Protein AF-A0A521K3P2-F1 (afdb_monomer)

Secondary structure (DSSP, 8-state):
----------------------PPPGGGS---HHHHHHHT-PPTTTTSSHHHHHHHHHHHHHHHHHSPTTSS-HHHHHHHHHTS-HHHHHHHHHHHHHH-GGGGGTTHHHHHHHHHHHHHHH--

Structure (mmCIF, N/CA/C/O backbone):
data_AF-A0A521K3P2-F1
#
_entry.id   AF-A0A521K3P2-F1
#
loop_
_atom_site.group_PDB
_atom_site.id
_atom_site.type_symbol
_atom_site.label_atom_id
_atom_site.label_alt_id
_atom_site.label_comp_id
_atom_site.label_asym_id
_atom_site.label_entity_id
_atom_site.label_seq_id
_atom_site.pdbx_PDB_ins_code
_atom_site.Cartn_x
_atom_site.Cartn_y
_atom_site.Cartn_z
_atom_site.occupancy
_atom_site.B_iso_or_equiv
_atom_site.auth_seq_id
_atom_site.auth_comp_id
_atom_site.auth_asym_id
_atom_site.auth_atom_id
_atom_site.pdbx_PDB_model_num
ATOM 1 N N . MET A 1 1 ? 11.984 -24.577 81.573 1.00 38.84 1 MET A N 1
ATOM 2 C CA . MET A 1 1 ? 13.238 -24.732 80.802 1.00 38.84 1 MET A CA 1
ATOM 3 C C . MET A 1 1 ? 12.871 -24.841 79.331 1.00 38.84 1 MET A C 1
ATOM 5 O O . MET A 1 1 ? 11.791 -25.349 79.062 1.00 38.84 1 MET A O 1
ATOM 9 N N . GLY A 1 2 ? 13.682 -24.242 78.450 1.00 40.22 2 GLY A N 1
ATOM 10 C CA . GLY A 1 2 ? 13.355 -23.895 77.055 1.00 40.22 2 GLY A CA 1
ATOM 11 C C . GLY A 1 2 ? 13.162 -25.086 76.107 1.00 40.22 2 GLY A C 1
ATOM 12 O O . GLY A 1 2 ? 13.140 -26.224 76.551 1.00 40.22 2 GLY A O 1
ATOM 13 N N . THR A 1 3 ? 13.037 -24.934 74.789 1.00 42.72 3 THR A N 1
ATOM 14 C CA . THR A 1 3 ? 13.184 -23.801 73.853 1.00 42.72 3 THR A CA 1
ATOM 15 C C . THR A 1 3 ? 12.812 -24.368 72.459 1.00 42.72 3 THR A C 1
ATOM 17 O O . THR A 1 3 ? 13.134 -25.532 72.243 1.00 42.72 3 THR A O 1
ATOM 20 N N . ILE A 1 4 ? 12.309 -23.535 71.518 1.00 48.88 4 ILE A N 1
ATOM 21 C CA . ILE A 1 4 ? 12.592 -23.585 70.043 1.00 48.88 4 ILE A CA 1
ATOM 22 C C . ILE A 1 4 ? 11.887 -24.737 69.249 1.00 48.88 4 ILE A C 1
ATOM 24 O O . ILE A 1 4 ? 11.842 -25.855 69.732 1.00 48.88 4 ILE A O 1
ATOM 28 N N . LEU A 1 5 ? 11.300 -24.629 68.039 1.00 46.94 5 LEU A N 1
ATOM 29 C CA . LEU A 1 5 ? 11.245 -23.638 66.943 1.00 46.94 5 LEU A CA 1
ATOM 30 C C . LEU A 1 5 ? 10.032 -23.952 66.023 1.00 46.94 5 LEU A C 1
ATOM 32 O O . LEU A 1 5 ? 9.772 -25.116 65.738 1.00 46.94 5 LEU A O 1
ATOM 36 N N . ASP A 1 6 ? 9.371 -22.899 65.538 1.00 43.47 6 ASP A N 1
ATOM 37 C CA . ASP A 1 6 ? 8.987 -22.620 64.136 1.00 43.47 6 ASP A CA 1
ATOM 38 C C . ASP A 1 6 ? 8.399 -23.722 63.222 1.00 43.47 6 ASP A C 1
ATOM 40 O O . ASP A 1 6 ? 9.076 -24.667 62.819 1.00 43.47 6 ASP A O 1
ATOM 44 N N . ARG A 1 7 ? 7.181 -23.475 62.723 1.00 50.59 7 ARG A N 1
ATOM 45 C CA . ARG A 1 7 ? 6.994 -23.002 61.335 1.00 50.59 7 ARG A CA 1
ATOM 46 C C . ARG A 1 7 ? 5.559 -22.543 61.101 1.00 50.59 7 ARG A C 1
ATOM 48 O O . ARG A 1 7 ? 4.612 -23.323 61.154 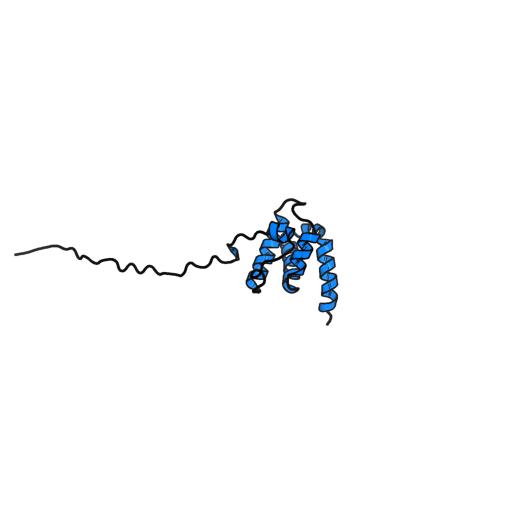1.00 50.59 7 ARG A O 1
ATOM 55 N N . HIS A 1 8 ? 5.436 -21.250 60.824 1.00 45.47 8 HIS A N 1
ATOM 56 C CA . HIS A 1 8 ? 4.240 -20.608 60.300 1.00 45.47 8 HIS A CA 1
ATOM 57 C C . HIS A 1 8 ? 3.806 -21.265 58.982 1.00 45.47 8 HIS A C 1
ATOM 59 O O . HIS A 1 8 ? 4.571 -21.323 58.022 1.00 45.47 8 HIS A O 1
ATOM 65 N N . HIS A 1 9 ? 2.556 -21.717 58.930 1.00 46.22 9 HIS A N 1
ATOM 66 C CA . HIS A 1 9 ? 1.867 -22.065 57.695 1.00 46.22 9 HIS A CA 1
ATOM 67 C C . HIS A 1 9 ? 1.091 -20.830 57.219 1.00 46.22 9 HIS A C 1
ATOM 69 O O . HIS A 1 9 ? -0.038 -20.596 57.644 1.00 46.22 9 HIS A O 1
ATOM 75 N N . THR A 1 10 ? 1.716 -20.008 56.378 1.00 52.81 10 THR A N 1
ATOM 76 C CA . THR A 1 10 ? 1.041 -18.958 55.604 1.00 52.81 10 THR A CA 1
ATOM 77 C C . THR A 1 10 ? 0.774 -19.487 54.195 1.00 52.81 10 THR A C 1
ATOM 79 O O . THR A 1 10 ? 1.726 -19.689 53.439 1.00 52.81 10 THR A O 1
ATOM 82 N N . PRO A 1 11 ? -0.488 -19.751 53.809 1.00 45.41 11 PRO A N 1
ATOM 83 C CA . PRO A 1 11 ? -0.807 -20.023 52.418 1.00 45.41 11 PRO A CA 1
ATOM 84 C C . PRO A 1 11 ? -0.694 -18.734 51.596 1.00 45.41 11 PRO A C 1
ATOM 86 O O . PRO A 1 11 ? -1.081 -17.651 52.024 1.00 45.41 11 PRO A O 1
ATOM 89 N N . ALA A 1 12 ? -0.104 -18.897 50.420 1.00 48.84 12 ALA A N 1
ATOM 90 C CA . ALA A 1 12 ? 0.162 -17.894 49.410 1.00 48.84 12 ALA A CA 1
ATOM 91 C C . ALA A 1 12 ? -1.060 -17.027 49.047 1.00 48.84 12 ALA A C 1
ATOM 93 O O . ALA A 1 12 ? -1.961 -17.483 48.350 1.00 48.84 12 ALA A O 1
ATOM 94 N N . GLU A 1 13 ? -1.014 -15.740 49.387 1.00 49.09 13 GLU A N 1
ATOM 95 C CA . GLU A 1 13 ? -1.622 -14.687 48.566 1.00 49.09 13 GLU A CA 1
ATOM 96 C C . GLU A 1 13 ? -0.558 -14.183 47.596 1.00 49.09 13 GLU A C 1
ATOM 98 O O . GLU A 1 13 ? 0.031 -13.111 47.714 1.00 49.09 13 GLU A O 1
ATOM 103 N N . GLN A 1 14 ? -0.262 -15.046 46.629 1.00 48.75 14 GLN A N 1
ATOM 104 C CA . GLN A 1 14 ? 0.394 -14.651 45.403 1.00 48.75 14 GLN A CA 1
ATOM 105 C C . GLN A 1 14 ? -0.672 -13.888 44.615 1.00 48.75 14 GLN A C 1
ATOM 107 O O . GLN A 1 14 ? -1.482 -14.492 43.913 1.00 48.75 14 GLN A O 1
ATOM 112 N N . TRP A 1 15 ? -0.730 -12.568 44.803 1.00 48.66 15 TRP A N 1
ATOM 113 C CA . TRP A 1 15 ? -1.443 -11.675 43.899 1.00 48.66 15 TRP A CA 1
ATOM 114 C C . TRP A 1 15 ? -0.830 -11.862 42.512 1.00 48.66 15 TRP A C 1
ATOM 116 O O . TRP A 1 15 ? 0.162 -11.235 42.146 1.00 48.66 15 TRP A O 1
ATOM 126 N N . MET A 1 16 ? -1.391 -12.806 41.758 1.00 45.38 16 MET A N 1
ATOM 127 C CA . MET A 1 16 ? -1.327 -12.788 40.314 1.00 45.38 16 MET A CA 1
ATOM 128 C C . MET A 1 16 ? -2.037 -11.502 39.931 1.00 45.38 16 MET A C 1
ATOM 130 O O . MET A 1 16 ? -3.268 -11.442 39.912 1.00 45.38 16 MET A O 1
ATOM 134 N N . ASP A 1 17 ? -1.234 -10.462 39.721 1.00 40.44 17 ASP A N 1
ATOM 135 C CA . ASP A 1 17 ? -1.594 -9.324 38.902 1.00 40.44 17 ASP A CA 1
ATOM 136 C C . ASP A 1 17 ? -2.187 -9.909 37.622 1.00 40.44 17 ASP A C 1
ATOM 138 O O . ASP A 1 17 ? -1.492 -10.393 36.729 1.00 40.44 17 ASP A O 1
ATOM 142 N N . SER A 1 18 ? -3.513 -9.996 37.609 1.00 52.56 18 SER A N 1
ATOM 143 C CA . SER A 1 18 ? -4.284 -10.364 36.440 1.00 52.56 18 SER A CA 1
ATOM 144 C C . SER A 1 18 ? -4.305 -9.120 35.570 1.00 52.56 18 SER A C 1
ATOM 146 O O . SER A 1 18 ? -5.357 -8.523 35.351 1.00 52.56 18 SER A O 1
ATOM 148 N N . SER A 1 19 ? -3.123 -8.691 35.120 1.00 49.12 19 SER A N 1
ATOM 149 C CA . SER A 1 19 ? -3.021 -7.857 33.941 1.00 49.12 19 SER A CA 1
ATOM 150 C C . SER A 1 19 ? -3.843 -8.581 32.872 1.00 49.12 19 SER A C 1
ATOM 152 O O . SER A 1 19 ? -3.560 -9.754 32.591 1.00 49.12 19 SER A O 1
ATOM 154 N N . PRO A 1 20 ? -4.909 -7.962 32.326 1.00 44.12 20 PRO A N 1
ATOM 155 C CA . PRO A 1 20 ? -5.639 -8.567 31.221 1.00 44.12 20 PRO A CA 1
ATOM 156 C C . PRO A 1 20 ? -4.617 -8.913 30.134 1.00 44.12 20 PRO A C 1
ATOM 158 O O . PRO A 1 20 ? -3.641 -8.169 30.003 1.00 44.12 20 PRO A O 1
ATOM 161 N N . PRO A 1 21 ? -4.782 -10.022 29.383 1.00 48.78 21 PRO A N 1
ATOM 162 C CA . PRO A 1 21 ? -3.846 -10.367 28.323 1.00 48.78 21 PRO A CA 1
ATOM 163 C C . PRO A 1 21 ? -3.699 -9.132 27.448 1.00 48.78 21 PRO A C 1
ATOM 165 O O . PRO A 1 21 ? -4.672 -8.692 26.833 1.00 48.78 21 PRO A O 1
ATOM 168 N N . THR A 1 22 ? -2.518 -8.517 27.497 1.00 52.59 22 THR A N 1
ATOM 169 C CA . THR A 1 22 ? -2.217 -7.297 26.767 1.00 52.59 22 THR A CA 1
ATOM 170 C C . THR A 1 22 ? -2.479 -7.629 25.313 1.00 52.59 22 THR A C 1
ATOM 172 O O . THR A 1 22 ? -1.719 -8.383 24.707 1.00 52.59 22 THR A O 1
ATOM 175 N N . SER A 1 23 ? -3.622 -7.168 24.798 1.00 69.94 23 SER A N 1
ATOM 176 C CA . SER A 1 23 ? -4.041 -7.408 23.425 1.00 69.94 23 SER A CA 1
ATOM 177 C C . SER A 1 23 ? -2.853 -7.056 22.542 1.00 69.94 23 SER A C 1
ATOM 179 O O . SER A 1 23 ? -2.368 -5.926 22.604 1.00 69.94 23 SER A O 1
ATOM 181 N N . VAL A 1 24 ? -2.320 -8.043 21.815 1.00 68.69 24 VAL A N 1
ATOM 182 C CA . VAL A 1 24 ? -1.068 -7.899 21.063 1.00 68.69 24 VAL A CA 1
ATOM 183 C C . VAL A 1 24 ? -1.174 -6.632 20.210 1.00 68.69 24 VAL A C 1
ATOM 185 O O . VAL A 1 24 ? -2.143 -6.511 19.448 1.00 68.69 24 VAL A O 1
ATOM 188 N N . PRO A 1 25 ? -0.245 -5.666 20.347 1.00 75.50 25 PRO A N 1
ATOM 189 C CA . PRO A 1 25 ? -0.341 -4.418 19.607 1.00 75.50 25 PRO A CA 1
ATOM 190 C C . PRO A 1 25 ? -0.359 -4.733 18.115 1.00 75.50 25 PRO A C 1
ATOM 192 O O . PRO A 1 25 ? 0.311 -5.664 17.673 1.00 75.50 25 PRO A O 1
ATOM 195 N N . PHE A 1 26 ? -1.108 -3.959 17.329 1.00 75.75 26 PHE A N 1
ATOM 196 C CA . PHE A 1 26 ? -1.242 -4.189 15.887 1.00 75.75 26 PHE A CA 1
ATOM 197 C C . PHE A 1 26 ? 0.119 -4.342 15.181 1.00 75.75 26 PHE A C 1
ATOM 199 O O . PHE A 1 26 ? 0.297 -5.206 14.323 1.00 75.75 26 PHE A O 1
ATOM 206 N N . ALA A 1 27 ? 1.119 -3.573 15.621 1.00 75.00 27 ALA A N 1
ATOM 207 C CA . ALA A 1 27 ? 2.500 -3.660 15.148 1.00 75.00 27 ALA A CA 1
ATOM 208 C C . ALA A 1 27 ? 3.125 -5.069 15.271 1.00 75.00 27 ALA A C 1
ATOM 210 O O . ALA A 1 27 ? 3.980 -5.428 14.470 1.00 75.00 27 ALA A O 1
ATOM 211 N N . ALA A 1 28 ? 2.680 -5.882 16.233 1.00 74.94 28 ALA A N 1
ATOM 212 C CA . ALA A 1 28 ? 3.168 -7.237 16.488 1.00 74.94 28 ALA A CA 1
ATOM 213 C C . ALA A 1 28 ? 2.268 -8.347 15.906 1.00 74.94 28 ALA A C 1
ATOM 215 O O . ALA A 1 28 ? 2.603 -9.525 16.015 1.00 74.94 28 ALA A O 1
ATOM 216 N N . GLN A 1 29 ? 1.139 -8.004 15.279 1.00 82.50 29 GLN A N 1
ATOM 217 C CA . GLN A 1 29 ? 0.250 -8.982 14.637 1.00 82.50 29 GLN A CA 1
ATOM 218 C C . GLN A 1 29 ? 0.762 -9.354 13.241 1.00 82.50 29 GLN A C 1
ATOM 220 O O . GLN A 1 29 ? 1.394 -8.534 12.585 1.00 82.50 29 GLN A O 1
ATOM 225 N N . ALA A 1 30 ? 0.501 -10.563 12.742 1.00 84.94 30 ALA A N 1
ATOM 226 C CA . ALA A 1 30 ? 0.776 -10.893 11.341 1.00 84.94 30 ALA A CA 1
ATOM 227 C C . ALA A 1 30 ? -0.269 -10.227 10.429 1.00 84.94 30 ALA A C 1
ATOM 229 O O . ALA A 1 30 ? -1.456 -10.248 10.743 1.00 84.94 30 ALA A O 1
ATOM 230 N N . VAL A 1 31 ? 0.166 -9.643 9.308 1.00 90.00 31 VAL A N 1
ATOM 231 C CA . VAL A 1 31 ? -0.727 -8.981 8.343 1.00 90.00 31 VAL A CA 1
ATOM 232 C C . VAL A 1 31 ? -0.646 -9.720 7.003 1.00 90.00 31 VAL A C 1
ATOM 234 O O . VAL A 1 31 ? 0.445 -9.772 6.427 1.00 90.00 31 VAL A O 1
ATOM 237 N N . PRO A 1 32 ? -1.749 -10.304 6.499 1.00 93.00 32 PRO A N 1
ATOM 238 C CA . PRO A 1 32 ? -1.746 -11.099 5.273 1.00 93.00 32 PRO A CA 1
ATOM 239 C C . PRO A 1 32 ? -1.811 -10.206 4.020 1.00 93.00 32 PRO A C 1
ATOM 241 O O . PRO A 1 32 ? -2.784 -10.211 3.277 1.00 93.00 32 PRO A O 1
ATOM 244 N N . PHE A 1 33 ? -0.754 -9.429 3.758 1.00 95.38 33 PHE A N 1
ATOM 245 C CA . PHE A 1 33 ? -0.730 -8.478 2.635 1.00 95.38 33 PHE A CA 1
ATOM 246 C C . PHE A 1 33 ? -0.939 -9.117 1.261 1.00 95.38 33 PHE A C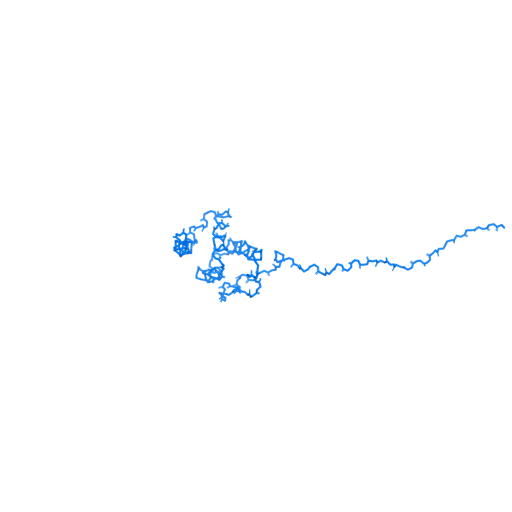 1
ATOM 248 O O . PHE A 1 33 ? -1.560 -8.491 0.408 1.00 95.38 33 PHE A O 1
ATOM 255 N N . GLN A 1 34 ? -0.469 -10.352 1.053 1.00 95.62 34 GLN A N 1
ATOM 256 C CA . GLN A 1 34 ? -0.719 -11.077 -0.196 1.00 95.62 34 GLN A CA 1
ATOM 257 C C . GLN A 1 34 ? -2.225 -11.215 -0.455 1.00 95.62 34 GLN A C 1
ATOM 259 O O . GLN A 1 34 ? -2.692 -10.890 -1.539 1.00 95.62 34 GLN A O 1
ATOM 264 N N . GLU A 1 35 ? -2.994 -11.608 0.563 1.00 95.56 35 GLU A N 1
ATOM 265 C CA . GLU A 1 35 ? -4.448 -11.756 0.461 1.00 95.56 35 GLU A CA 1
ATOM 266 C C . GLU A 1 35 ? -5.124 -10.408 0.175 1.00 95.56 35 GLU A C 1
ATOM 268 O O . GLU A 1 35 ? -6.035 -10.319 -0.647 1.00 95.56 35 GLU A O 1
ATOM 273 N N . PHE A 1 36 ? -4.653 -9.329 0.802 1.00 95.94 36 PHE A N 1
ATOM 274 C CA . PHE A 1 36 ? -5.209 -7.990 0.579 1.00 95.94 36 PHE A CA 1
ATOM 275 C C . PHE A 1 36 ? -4.938 -7.487 -0.839 1.00 95.94 36 PHE A C 1
ATOM 277 O O . PHE A 1 36 ? -5.812 -6.875 -1.448 1.00 95.94 36 PHE A O 1
ATOM 284 N N . LEU A 1 37 ? -3.756 -7.778 -1.386 1.00 96.19 37 LEU A N 1
ATOM 285 C CA . LEU A 1 37 ? -3.395 -7.456 -2.768 1.00 96.19 37 LEU A CA 1
ATOM 286 C C . LEU A 1 37 ? -4.191 -8.303 -3.768 1.00 96.19 37 LEU A C 1
ATOM 288 O O . LEU A 1 37 ? -4.653 -7.783 -4.779 1.00 96.19 37 LEU A O 1
ATOM 292 N N . GLU A 1 38 ? -4.390 -9.590 -3.490 1.00 95.88 38 GLU A N 1
ATOM 293 C CA . GLU A 1 38 ? -5.148 -10.498 -4.357 1.00 95.88 38 GLU A CA 1
ATOM 294 C C . GLU A 1 38 ? -6.640 -10.162 -4.395 1.00 95.88 38 GLU A C 1
ATOM 296 O O . GLU A 1 38 ? -7.245 -10.144 -5.467 1.00 95.88 38 GLU A O 1
ATOM 301 N N . THR A 1 39 ? -7.227 -9.867 -3.236 1.00 95.88 39 THR A N 1
ATOM 302 C CA . THR A 1 39 ? -8.645 -9.496 -3.114 1.00 95.88 39 THR A CA 1
ATOM 303 C C . THR A 1 39 ? -8.907 -8.030 -3.447 1.00 95.88 39 THR A C 1
ATOM 305 O O . THR A 1 39 ? -10.052 -7.660 -3.711 1.00 95.88 39 THR A O 1
ATOM 308 N N . GLY A 1 40 ? -7.867 -7.192 -3.404 1.00 94.06 40 GLY A N 1
ATOM 309 C CA . GLY A 1 40 ? -7.976 -5.743 -3.509 1.00 94.06 40 GLY A CA 1
ATOM 310 C C . GLY A 1 40 ? -8.776 -5.128 -2.362 1.00 94.06 40 GLY A C 1
ATOM 311 O O . GLY A 1 40 ? -9.429 -4.112 -2.577 1.00 94.06 40 GLY A O 1
ATOM 312 N N . LYS A 1 41 ? -8.804 -5.737 -1.168 1.00 94.44 41 LYS A N 1
ATOM 313 C CA . LYS A 1 41 ? -9.606 -5.266 -0.024 1.00 94.44 41 LYS A CA 1
ATOM 314 C C . LYS A 1 41 ? -8.810 -5.221 1.271 1.00 94.44 41 LYS A C 1
ATOM 316 O O . LYS A 1 41 ? -8.115 -6.172 1.619 1.00 94.44 41 LYS A O 1
ATOM 321 N N . ILE A 1 42 ? -8.987 -4.132 2.013 1.00 93.06 42 ILE A N 1
ATOM 322 C CA . ILE A 1 42 ? -8.481 -3.984 3.376 1.00 93.06 42 ILE A CA 1
ATOM 323 C C . ILE A 1 42 ? -9.615 -4.350 4.352 1.00 93.06 42 ILE A C 1
ATOM 325 O O . ILE A 1 42 ? -10.678 -3.728 4.291 1.00 93.06 42 ILE A O 1
ATOM 329 N N . PRO A 1 43 ? -9.438 -5.343 5.246 1.00 89.88 43 PRO A N 1
ATOM 330 C CA . PRO A 1 43 ? -10.468 -5.704 6.215 1.00 89.88 43 PRO A CA 1
ATOM 331 C C . PRO A 1 43 ? -10.821 -4.550 7.157 1.00 89.88 43 PRO A C 1
ATOM 333 O O . PRO A 1 43 ? -9.978 -3.715 7.505 1.00 89.88 43 PRO A O 1
ATOM 336 N N . GLU A 1 44 ? -12.068 -4.543 7.629 1.00 81.69 44 GLU A N 1
ATOM 337 C CA . GLU A 1 44 ? -12.517 -3.589 8.642 1.00 81.69 44 GLU A CA 1
ATOM 338 C C . GLU A 1 44 ? -11.619 -3.665 9.887 1.00 81.69 44 GLU A C 1
ATOM 340 O O . GLU A 1 44 ? -11.196 -4.737 10.319 1.00 81.69 44 GLU A O 1
ATOM 345 N N . GLY A 1 45 ? -11.285 -2.505 10.453 1.00 82.81 45 GLY A N 1
ATOM 346 C CA . GLY A 1 45 ? -10.374 -2.398 11.596 1.00 82.81 45 GLY A CA 1
ATOM 347 C C . GLY A 1 45 ? -8.964 -1.927 11.239 1.00 82.81 45 GLY A C 1
ATOM 348 O O . GLY A 1 45 ? -8.381 -1.169 12.014 1.00 82.81 45 GLY A O 1
ATOM 349 N N . PHE A 1 46 ? -8.441 -2.249 10.052 1.00 84.75 46 PHE A N 1
ATOM 350 C CA . PHE A 1 46 ? -7.097 -1.818 9.626 1.00 84.75 46 PHE A CA 1
ATOM 351 C C . PHE A 1 46 ? -6.997 -0.316 9.324 1.00 84.75 46 PHE A C 1
ATOM 353 O O . PHE A 1 46 ? -5.915 0.258 9.396 1.00 84.75 46 PHE A O 1
ATOM 360 N N . LEU A 1 47 ? -8.132 0.328 9.039 1.00 87.00 47 LEU A N 1
ATOM 361 C CA . LEU A 1 47 ? -8.242 1.776 8.819 1.00 87.00 47 LEU A CA 1
ATOM 362 C C . LEU A 1 47 ? -9.077 2.468 9.908 1.00 87.00 47 LEU A C 1
ATOM 364 O O . LEU A 1 47 ? -9.516 3.598 9.745 1.00 87.00 47 LEU A O 1
ATOM 368 N N . SER A 1 48 ? -9.322 1.784 11.032 1.00 85.62 48 SER A N 1
ATOM 369 C CA . SER A 1 48 ? -10.203 2.281 12.103 1.00 85.62 48 SER A CA 1
ATOM 370 C C . SER A 1 48 ? -9.633 3.464 12.890 1.00 85.62 48 SER A C 1
ATOM 372 O O . SER A 1 48 ? -10.379 4.188 13.547 1.00 85.62 48 SER A O 1
ATOM 374 N N . SER A 1 49 ? -8.314 3.659 12.852 1.00 90.38 49 SER A N 1
ATOM 375 C CA . SER A 1 49 ? -7.636 4.787 13.488 1.00 90.38 49 SER A CA 1
ATOM 376 C C . SER A 1 49 ? -6.381 5.169 12.715 1.00 90.38 49 SER A C 1
AT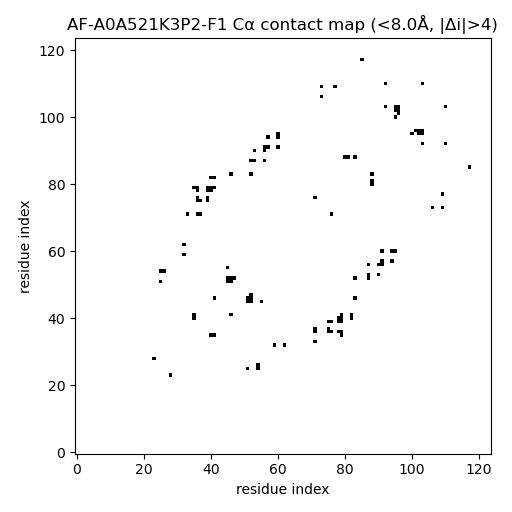OM 378 O O . SER A 1 49 ? -5.766 4.323 12.063 1.00 90.38 49 SER A O 1
ATOM 380 N N . ASP A 1 50 ? -5.967 6.427 12.858 1.00 91.31 50 ASP A N 1
ATOM 381 C CA . ASP A 1 50 ? -4.761 6.965 12.220 1.00 91.31 50 ASP A CA 1
ATOM 382 C C . ASP A 1 50 ? -3.506 6.159 12.602 1.00 91.31 50 ASP A C 1
ATOM 384 O O . ASP A 1 50 ? -2.710 5.796 11.745 1.00 91.31 50 ASP A O 1
ATOM 388 N N . TYR A 1 51 ? -3.381 5.756 13.874 1.00 90.50 51 TYR A N 1
ATOM 389 C CA . TYR A 1 51 ? -2.275 4.905 14.322 1.00 90.50 51 TYR A CA 1
ATOM 390 C C . TYR A 1 51 ? -2.233 3.559 13.581 1.00 90.50 51 TYR A C 1
ATOM 392 O O . TYR A 1 51 ? -1.180 3.166 13.077 1.00 90.50 51 TYR A O 1
ATOM 400 N N . VAL A 1 52 ? -3.363 2.848 13.495 1.00 91.00 52 VAL A N 1
ATOM 401 C CA . VAL A 1 52 ? -3.411 1.533 12.830 1.00 91.00 52 VAL A CA 1
ATOM 402 C C . VAL A 1 52 ? -3.172 1.684 11.327 1.00 91.00 52 VAL A C 1
ATOM 404 O O . VAL A 1 52 ? -2.408 0.904 10.763 1.00 91.00 52 VAL A O 1
ATOM 407 N N . ALA A 1 53 ? -3.726 2.724 10.700 1.00 92.94 53 ALA A N 1
ATOM 408 C CA . ALA A 1 53 ? -3.513 3.016 9.287 1.00 92.94 53 ALA A CA 1
ATOM 409 C C . ALA A 1 53 ? -2.042 3.349 8.978 1.00 92.94 53 ALA A C 1
ATOM 411 O O . ALA A 1 53 ? -1.478 2.818 8.020 1.00 92.94 53 ALA A O 1
ATOM 412 N N . GLN A 1 54 ? -1.370 4.147 9.814 1.00 93.56 54 GLN A N 1
ATOM 413 C CA . GLN A 1 54 ? 0.068 4.406 9.675 1.00 93.56 54 GLN A CA 1
ATOM 414 C C . GLN A 1 54 ? 0.896 3.122 9.799 1.00 93.56 54 GLN A C 1
ATOM 416 O O . GLN A 1 54 ? 1.769 2.873 8.966 1.00 93.56 54 GLN A O 1
ATOM 421 N N . GLN A 1 55 ? 0.606 2.283 10.799 1.00 93.75 55 GLN A N 1
ATOM 422 C CA . GLN A 1 55 ? 1.293 1.000 10.977 1.00 93.75 55 GLN A CA 1
ATOM 423 C C . GLN A 1 55 ? 1.033 0.042 9.810 1.00 93.75 55 GLN A C 1
ATOM 425 O O . GLN A 1 55 ? 1.940 -0.665 9.375 1.00 93.75 55 GLN A O 1
ATOM 430 N N . PHE A 1 56 ? -0.186 0.025 9.272 1.00 94.75 56 PHE A N 1
ATOM 431 C CA . PHE A 1 56 ? -0.524 -0.739 8.077 1.00 94.75 56 PHE A CA 1
ATOM 432 C C . PHE A 1 56 ? 0.314 -0.286 6.879 1.00 94.75 56 PHE A C 1
ATOM 434 O O . PHE A 1 56 ? 0.947 -1.120 6.236 1.00 94.75 56 PHE A O 1
ATOM 441 N N . VAL A 1 57 ? 0.372 1.023 6.614 1.00 95.44 57 VAL A N 1
ATOM 442 C CA . VAL A 1 57 ? 1.124 1.589 5.485 1.00 95.44 57 VAL A CA 1
ATOM 443 C C . VAL A 1 57 ? 2.618 1.317 5.605 1.00 95.44 57 VAL A C 1
ATOM 445 O O . VAL A 1 57 ? 3.237 0.893 4.632 1.00 95.44 57 VAL A O 1
ATOM 448 N N . GLU A 1 58 ? 3.204 1.521 6.785 1.00 95.00 58 GLU A N 1
ATOM 449 C CA . GLU A 1 58 ? 4.627 1.251 7.014 1.00 95.00 58 GLU A CA 1
ATOM 450 C C . GLU A 1 58 ? 4.964 -0.208 6.692 1.00 95.00 58 GLU A C 1
ATOM 452 O O . GLU A 1 58 ? 5.895 -0.508 5.942 1.00 95.00 58 GLU A O 1
ATOM 457 N N . ARG A 1 59 ? 4.136 -1.130 7.179 1.00 94.50 59 ARG A N 1
ATOM 458 C CA . ARG A 1 59 ? 4.317 -2.561 6.944 1.00 94.50 59 ARG A CA 1
ATOM 459 C C . ARG A 1 59 ? 4.024 -2.972 5.504 1.00 94.50 59 ARG A C 1
ATOM 461 O O . ARG A 1 59 ? 4.700 -3.868 5.003 1.00 94.50 59 ARG A O 1
ATOM 468 N N . LEU A 1 60 ? 3.086 -2.309 4.827 1.00 95.81 60 LEU A N 1
ATOM 469 C CA . LEU A 1 60 ? 2.831 -2.514 3.403 1.00 95.81 60 LEU A CA 1
ATOM 470 C C . LEU A 1 60 ? 4.056 -2.114 2.576 1.00 95.81 60 LEU A C 1
ATOM 472 O O . LEU A 1 60 ? 4.452 -2.880 1.703 1.00 95.81 60 LEU A O 1
ATOM 476 N N . VAL A 1 61 ? 4.697 -0.977 2.881 1.00 95.81 61 VAL A N 1
ATOM 477 C CA . VAL A 1 61 ? 5.955 -0.555 2.231 1.00 95.81 61 VAL A CA 1
ATOM 478 C C . VAL A 1 61 ? 7.037 -1.617 2.411 1.00 95.81 61 VAL A C 1
ATOM 480 O O . VAL A 1 61 ? 7.666 -2.032 1.437 1.00 95.81 61 VAL A O 1
ATOM 483 N N . HIS A 1 62 ? 7.228 -2.108 3.637 1.00 94.75 62 HIS A N 1
ATOM 484 C CA . HIS A 1 62 ? 8.181 -3.189 3.895 1.00 94.75 62 HIS A CA 1
ATOM 485 C C . HIS A 1 62 ? 7.848 -4.462 3.111 1.00 94.75 62 HIS A C 1
ATOM 487 O O . HIS A 1 62 ? 8.747 -5.107 2.571 1.00 94.75 62 HIS A O 1
ATOM 493 N N . TYR A 1 63 ? 6.568 -4.817 3.019 1.00 95.50 63 TYR A N 1
ATOM 494 C CA . TYR A 1 63 ? 6.120 -5.978 2.263 1.00 95.50 63 TYR A CA 1
ATOM 495 C C . TYR A 1 63 ? 6.442 -5.839 0.769 1.00 95.50 63 TYR A C 1
ATOM 497 O O . TYR A 1 63 ? 7.153 -6.681 0.224 1.00 95.50 63 TYR A O 1
ATOM 505 N N . VAL A 1 64 ? 6.018 -4.749 0.119 1.00 94.69 64 VAL A N 1
ATOM 506 C CA . VAL A 1 64 ? 6.209 -4.562 -1.332 1.00 94.69 64 VAL A CA 1
ATOM 507 C C . VAL A 1 64 ? 7.679 -4.474 -1.748 1.00 94.69 64 VAL A C 1
ATOM 509 O O . VAL A 1 64 ? 8.016 -4.846 -2.867 1.00 94.69 64 VAL A O 1
ATOM 512 N N . LEU A 1 65 ? 8.558 -4.018 -0.851 1.00 93.56 65 LEU A N 1
ATOM 513 C CA . LEU A 1 65 ? 10.003 -3.956 -1.088 1.00 93.56 65 LEU A CA 1
ATOM 514 C C . LEU A 1 65 ? 10.736 -5.276 -0.802 1.00 93.56 65 LEU A C 1
ATOM 516 O O . LEU A 1 65 ? 11.882 -5.428 -1.220 1.00 93.56 65 LEU A O 1
ATOM 520 N N . SER A 1 66 ? 10.127 -6.203 -0.058 1.00 93.25 66 SER A N 1
ATOM 521 C CA . SER A 1 66 ? 10.779 -7.454 0.364 1.00 93.25 66 SER A CA 1
ATOM 522 C C . SER A 1 66 ? 10.385 -8.667 -0.472 1.00 93.25 66 SER A C 1
ATOM 524 O O . SER A 1 66 ? 11.169 -9.613 -0.573 1.00 93.25 66 SER A O 1
ATOM 526 N N . VAL A 1 67 ? 9.196 -8.660 -1.076 1.00 93.75 67 VAL A N 1
ATOM 527 C CA . VAL A 1 67 ? 8.744 -9.766 -1.925 1.00 93.75 67 VAL A CA 1
ATOM 528 C C . VAL A 1 67 ? 9.382 -9.713 -3.320 1.00 93.75 67 VAL A C 1
ATOM 530 O O . VAL A 1 67 ? 9.687 -8.630 -3.821 1.00 93.75 67 VAL A O 1
ATOM 533 N N . PRO A 1 68 ? 9.577 -10.864 -3.990 1.00 91.06 68 PRO A N 1
ATOM 534 C CA . PRO A 1 68 ? 10.090 -10.892 -5.355 1.00 91.06 68 PRO A CA 1
ATOM 535 C C . PRO A 1 68 ? 9.216 -10.092 -6.326 1.00 91.06 68 PRO A C 1
ATOM 537 O O . PRO A 1 68 ? 7.986 -10.066 -6.208 1.00 91.06 68 PRO A O 1
ATOM 540 N N . SER A 1 69 ? 9.838 -9.507 -7.349 1.00 85.38 69 SER A N 1
ATOM 541 C CA . SER A 1 69 ? 9.111 -8.870 -8.447 1.00 85.38 69 SER A CA 1
ATOM 542 C C . SER A 1 69 ? 8.098 -9.842 -9.068 1.00 85.38 69 SER A C 1
ATOM 544 O O . SER A 1 69 ? 8.412 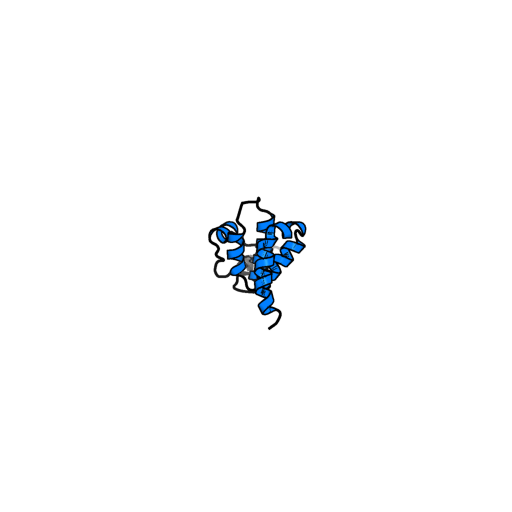-11.006 -9.311 1.00 85.38 69 SER A O 1
ATOM 546 N N . GLY A 1 70 ? 6.877 -9.365 -9.323 1.00 88.31 70 GLY A N 1
ATOM 547 C CA . GLY A 1 70 ? 5.783 -10.181 -9.862 1.00 88.31 70 GLY A CA 1
ATOM 548 C C . GLY A 1 70 ? 4.931 -10.910 -8.818 1.00 88.31 70 GLY A C 1
ATOM 549 O O . GLY A 1 70 ? 3.935 -11.515 -9.201 1.00 88.31 70 GLY A O 1
ATOM 550 N N . SER A 1 71 ? 5.254 -10.814 -7.519 1.00 93.06 71 SER A N 1
ATOM 551 C CA . SER A 1 71 ? 4.395 -11.348 -6.438 1.00 93.06 71 SER A CA 1
ATOM 552 C C . SER A 1 71 ? 3.022 -10.666 -6.378 1.00 93.06 71 SER A C 1
ATOM 554 O O . SER A 1 71 ? 2.046 -11.253 -5.918 1.00 93.06 71 SER A O 1
ATOM 556 N N . TYR A 1 72 ? 2.952 -9.431 -6.874 1.00 94.50 72 TYR A N 1
ATOM 557 C CA . TYR A 1 72 ? 1.733 -8.663 -7.078 1.00 94.50 72 TYR A CA 1
ATOM 558 C C . TYR A 1 72 ? 1.893 -7.765 -8.316 1.00 94.50 72 TYR A C 1
ATOM 560 O O . TYR A 1 72 ? 3.002 -7.520 -8.802 1.00 94.50 72 TYR A O 1
ATOM 568 N N . THR A 1 73 ? 0.777 -7.258 -8.829 1.00 94.44 73 THR A N 1
ATOM 569 C CA . THR A 1 73 ? 0.725 -6.302 -9.943 1.00 94.44 73 THR A CA 1
ATOM 570 C C . THR A 1 73 ? 0.523 -4.874 -9.439 1.00 94.44 73 THR A C 1
ATOM 572 O O . THR A 1 73 ? -0.051 -4.649 -8.375 1.00 94.44 73 THR A O 1
ATOM 575 N N . MET A 1 74 ? 0.927 -3.872 -10.227 1.00 92.38 74 MET A N 1
ATOM 576 C CA . MET A 1 74 ? 0.676 -2.467 -9.870 1.00 92.38 74 MET A CA 1
ATOM 577 C C . MET A 1 74 ? -0.818 -2.153 -9.711 1.00 92.38 74 MET A C 1
ATOM 579 O O . MET A 1 74 ? -1.166 -1.334 -8.870 1.00 92.38 74 MET A O 1
ATOM 583 N N . ALA A 1 75 ? -1.699 -2.831 -10.456 1.00 93.06 75 ALA A N 1
ATOM 584 C CA . ALA A 1 75 ? -3.147 -2.681 -10.311 1.00 93.06 75 ALA A CA 1
ATOM 585 C C . ALA A 1 75 ? -3.643 -3.183 -8.943 1.00 93.06 75 ALA A C 1
ATOM 587 O O . ALA A 1 75 ? -4.392 -2.484 -8.270 1.00 93.06 75 ALA A O 1
ATOM 588 N N . GLN A 1 76 ? -3.166 -4.349 -8.493 1.00 96.00 76 GLN A N 1
ATOM 589 C CA . GLN A 1 76 ? -3.492 -4.890 -7.166 1.00 96.00 76 GLN A CA 1
ATOM 590 C C . GLN A 1 76 ? -3.048 -3.952 -6.040 1.00 96.00 76 GLN A C 1
ATOM 592 O O . GLN A 1 76 ? -3.813 -3.684 -5.116 1.00 96.00 76 GLN A O 1
ATOM 597 N N . LEU A 1 77 ? -1.832 -3.406 -6.139 1.00 95.81 77 LEU A N 1
ATOM 598 C CA . LEU A 1 77 ? -1.359 -2.415 -5.177 1.00 95.81 77 LEU A CA 1
ATOM 599 C C . LEU A 1 77 ? -2.179 -1.120 -5.249 1.00 95.81 77 LEU A C 1
ATOM 601 O O . LEU A 1 77 ? -2.541 -0.583 -4.207 1.00 95.81 77 LEU A O 1
ATOM 605 N N . GLY A 1 78 ? -2.509 -0.649 -6.453 1.00 94.25 78 GLY A N 1
ATOM 606 C CA . GLY A 1 78 ? -3.373 0.513 -6.666 1.00 94.25 78 GLY A CA 1
ATOM 607 C C . GLY A 1 78 ? -4.707 0.381 -5.934 1.00 94.25 78 GLY A C 1
ATOM 608 O O . GLY A 1 78 ? -5.029 1.244 -5.126 1.00 94.25 78 GLY A O 1
ATOM 609 N N . HIS A 1 79 ? -5.406 -0.744 -6.098 1.00 95.50 79 HIS A N 1
ATOM 610 C CA . HIS A 1 79 ? -6.687 -0.997 -5.427 1.0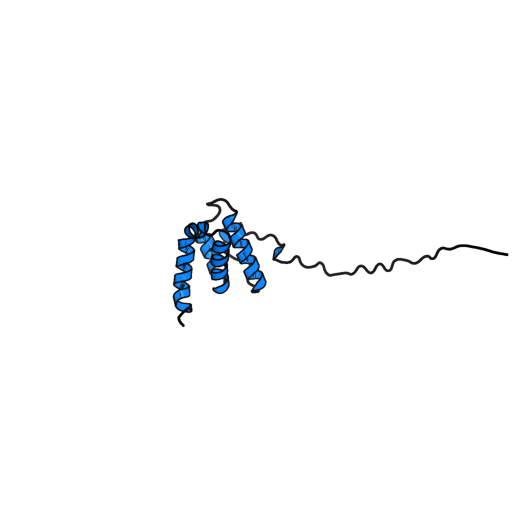0 95.50 79 HIS A CA 1
ATOM 611 C C . HIS A 1 79 ? -6.607 -0.982 -3.898 1.00 95.50 79 HIS A C 1
ATOM 613 O O . HIS A 1 79 ? -7.535 -0.527 -3.227 1.00 95.50 79 HIS A O 1
ATOM 619 N N . VAL A 1 80 ? -5.501 -1.458 -3.324 1.00 96.19 80 VAL A N 1
ATOM 620 C CA . VAL A 1 80 ? -5.271 -1.363 -1.876 1.00 96.19 80 VAL A CA 1
ATOM 621 C C . VAL A 1 80 ? -5.027 0.091 -1.462 1.00 96.19 80 VAL A C 1
ATOM 623 O O . VAL A 1 80 ? -5.585 0.541 -0.464 1.00 96.19 80 VAL A O 1
ATOM 626 N N . LEU A 1 81 ? -4.230 0.846 -2.224 1.00 94.81 81 LEU A N 1
ATOM 627 C CA . LEU A 1 81 ? -3.927 2.250 -1.922 1.00 94.81 81 LEU A CA 1
ATOM 628 C C . LEU A 1 81 ? -5.151 3.168 -2.063 1.00 94.81 81 LEU A C 1
ATOM 630 O O . LEU A 1 81 ? -5.309 4.071 -1.247 1.00 94.81 81 LEU A O 1
ATOM 634 N N . GLU A 1 82 ? -6.039 2.913 -3.027 1.00 93.19 82 GLU A N 1
ATOM 635 C CA . GLU A 1 82 ? -7.289 3.663 -3.250 1.00 93.19 82 GLU A CA 1
ATOM 636 C C . GLU A 1 82 ? -8.231 3.645 -2.031 1.00 93.19 82 GLU A C 1
ATOM 638 O O . GLU A 1 82 ? -9.020 4.567 -1.844 1.00 93.19 82 GLU A O 1
ATOM 643 N N . GLN A 1 83 ? -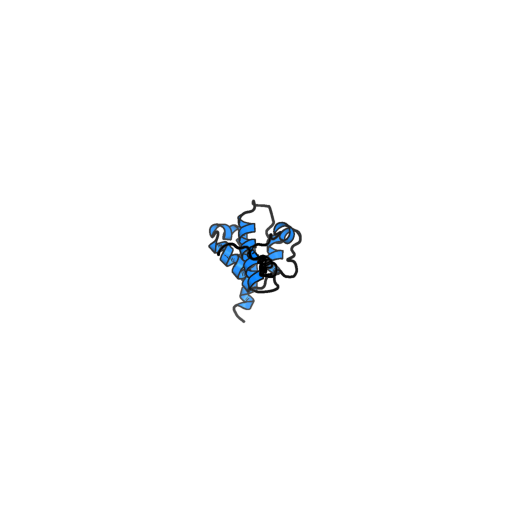8.138 2.621 -1.176 1.00 93.94 83 GLN A N 1
ATOM 644 C CA . GLN A 1 83 ? -8.930 2.511 0.057 1.00 93.94 83 GLN A CA 1
ATOM 645 C C . GLN A 1 83 ? -8.365 3.333 1.220 1.00 93.94 83 GLN A C 1
ATOM 647 O O . GLN A 1 83 ? -9.042 3.509 2.233 1.00 93.94 83 GLN A O 1
ATOM 652 N N . LEU A 1 84 ? -7.125 3.808 1.111 1.00 92.69 84 LEU A N 1
ATOM 653 C CA . LEU A 1 84 ? -6.494 4.625 2.138 1.00 92.69 84 LEU A CA 1
ATOM 654 C C . LEU A 1 84 ? -6.940 6.079 2.009 1.00 92.69 84 LEU A C 1
ATOM 656 O O . LEU A 1 84 ? -7.061 6.601 0.903 1.00 92.69 84 LEU A O 1
ATOM 660 N N . ASP A 1 85 ? -7.056 6.781 3.136 1.00 90.38 85 ASP A N 1
ATOM 661 C CA . ASP A 1 85 ? -7.194 8.236 3.097 1.00 90.38 85 ASP A CA 1
ATOM 662 C C . ASP A 1 85 ? -6.003 8.895 2.373 1.00 90.38 85 ASP A C 1
ATOM 664 O O . ASP A 1 85 ? -4.862 8.432 2.504 1.00 90.38 85 ASP A O 1
ATOM 668 N N . PRO A 1 86 ? -6.214 10.055 1.722 1.00 89.31 86 PRO A N 1
ATOM 669 C CA . PRO A 1 86 ? -5.177 10.832 1.040 1.00 8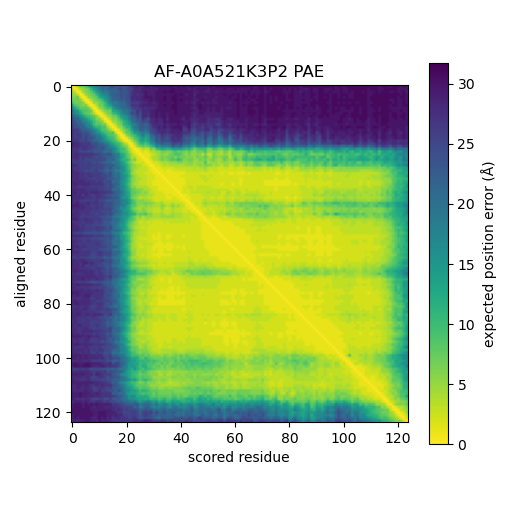9.31 86 PRO A CA 1
ATOM 670 C C . PRO A 1 86 ? -3.848 10.969 1.792 1.00 89.31 86 PRO A C 1
ATOM 672 O O . PRO A 1 86 ? -2.763 10.820 1.230 1.00 89.31 86 PRO A O 1
ATOM 675 N N . ARG A 1 87 ? -3.920 11.222 3.103 1.00 91.06 87 ARG A N 1
ATOM 676 C CA . ARG A 1 87 ? -2.740 11.399 3.964 1.00 91.06 87 ARG A CA 1
ATOM 677 C C . ARG A 1 87 ? -1.902 10.124 4.053 1.00 91.06 87 ARG A C 1
ATOM 679 O O . ARG A 1 87 ? -0.675 10.196 4.018 1.00 91.06 87 ARG A O 1
ATOM 686 N N . HIS A 1 88 ? -2.560 8.972 4.132 1.00 93.62 88 HIS A N 1
ATOM 687 C CA . HIS A 1 88 ? -1.928 7.659 4.2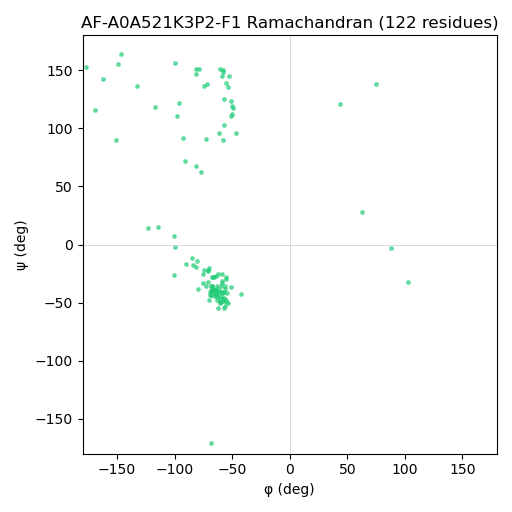20 1.00 93.62 88 HIS A CA 1
ATOM 688 C C . HIS A 1 88 ? -1.358 7.212 2.866 1.00 93.62 88 HIS A C 1
ATOM 690 O O . HIS A 1 88 ? -0.282 6.616 2.833 1.00 93.62 88 HIS A O 1
ATOM 696 N N . GLN A 1 89 ? -1.995 7.588 1.752 1.00 92.25 89 GLN A N 1
ATOM 697 C CA . GLN A 1 89 ? -1.433 7.395 0.408 1.00 92.25 89 GLN A CA 1
ATOM 698 C C . GLN A 1 89 ? -0.140 8.204 0.218 1.00 92.25 89 GLN A C 1
ATOM 700 O O . GLN A 1 89 ? 0.888 7.666 -0.196 1.00 92.25 89 GLN A O 1
ATOM 705 N N . VAL A 1 90 ? -0.137 9.488 0.597 1.00 90.88 90 VAL A N 1
ATOM 706 C CA . VAL A 1 90 ? 1.082 10.318 0.571 1.00 90.88 90 VAL A CA 1
ATOM 707 C C . VAL A 1 90 ? 2.158 9.738 1.493 1.00 90.88 90 VAL A C 1
ATOM 709 O O . VAL A 1 90 ? 3.336 9.697 1.125 1.00 90.88 90 VAL A O 1
ATOM 712 N N . PHE A 1 91 ? 1.767 9.251 2.675 1.00 93.00 91 PHE A N 1
ATOM 713 C CA . PHE A 1 91 ? 2.683 8.601 3.609 1.00 93.00 91 PHE A CA 1
ATOM 714 C C . PHE A 1 91 ? 3.320 7.336 3.019 1.00 93.00 91 PHE A C 1
ATOM 716 O O . PHE A 1 91 ? 4.527 7.161 3.183 1.00 93.00 91 PHE A O 1
ATOM 723 N N . PHE A 1 92 ? 2.571 6.520 2.267 1.00 94.94 92 PHE A N 1
ATOM 724 C CA . PHE A 1 92 ? 3.104 5.353 1.556 1.00 94.94 92 PHE A CA 1
ATOM 725 C C . PHE A 1 92 ? 4.251 5.747 0.622 1.00 94.94 92 PHE A C 1
ATOM 727 O O . PHE A 1 92 ? 5.356 5.223 0.748 1.00 94.94 92 PHE A O 1
ATOM 734 N N . PHE A 1 93 ? 4.038 6.726 -0.263 1.00 92.38 93 PHE A N 1
ATOM 735 C CA . PHE A 1 93 ? 5.075 7.154 -1.211 1.00 92.38 93 PHE A CA 1
ATOM 736 C C . PHE A 1 93 ? 6.260 7.839 -0.532 1.00 92.38 93 PHE A C 1
ATOM 738 O O . PHE A 1 93 ? 7.405 7.655 -0.952 1.00 92.38 93 PHE A O 1
ATOM 745 N N . LYS A 1 94 ? 6.010 8.606 0.535 1.00 91.81 94 LYS A N 1
ATOM 746 C CA . LYS A 1 94 ? 7.079 9.185 1.354 1.00 91.81 94 LYS A CA 1
ATOM 747 C C . LYS A 1 94 ? 7.943 8.081 1.962 1.00 91.81 94 LYS A C 1
ATOM 749 O O . LYS A 1 94 ? 9.161 8.126 1.808 1.00 91.81 94 LYS A O 1
ATOM 754 N N . ARG A 1 95 ? 7.327 7.077 2.592 1.00 93.88 95 ARG A N 1
ATOM 755 C CA . ARG A 1 95 ? 8.037 5.945 3.200 1.00 93.88 95 ARG A CA 1
ATOM 756 C C . ARG A 1 95 ? 8.768 5.105 2.168 1.00 93.88 95 ARG A C 1
ATOM 758 O O . ARG A 1 95 ? 9.935 4.805 2.371 1.00 93.88 95 ARG A O 1
ATOM 765 N N . LEU A 1 96 ? 8.140 4.820 1.033 1.00 92.62 96 LEU A N 1
ATOM 766 C CA . LEU A 1 96 ? 8.769 4.116 -0.081 1.00 92.62 96 LEU A CA 1
ATOM 767 C C . LEU A 1 96 ? 10.056 4.824 -0.537 1.00 92.62 96 LEU A C 1
ATOM 769 O O . LEU A 1 96 ? 11.102 4.189 -0.646 1.00 92.62 96 LEU A O 1
ATOM 773 N N . LYS A 1 97 ? 9.998 6.148 -0.733 1.00 90.12 97 LYS A N 1
ATOM 774 C CA . LYS A 1 97 ? 11.156 6.968 -1.115 1.00 90.12 97 LYS A CA 1
ATOM 775 C C . LYS A 1 97 ? 12.237 7.005 -0.030 1.00 90.12 97 LYS A C 1
ATOM 777 O O . LYS A 1 97 ? 13.416 6.999 -0.363 1.00 90.12 97 LYS A O 1
ATOM 782 N N . GLU A 1 98 ? 11.851 7.074 1.243 1.00 92.38 98 GLU A N 1
ATOM 783 C CA . GLU A 1 98 ? 12.784 7.061 2.378 1.00 92.38 98 GLU A CA 1
ATOM 784 C C . GLU A 1 98 ? 13.490 5.706 2.529 1.00 92.38 98 GLU A C 1
ATOM 786 O O . GLU A 1 98 ? 14.688 5.672 2.802 1.00 92.38 98 GLU A O 1
ATOM 791 N N . THR A 1 99 ? 12.772 4.597 2.337 1.00 90.56 99 THR A N 1
ATOM 792 C CA . THR A 1 99 ? 13.312 3.238 2.484 1.00 90.56 99 THR A CA 1
ATOM 793 C C . THR A 1 99 ? 14.120 2.802 1.264 1.00 90.56 99 THR A C 1
ATOM 795 O O . THR A 1 99 ? 15.144 2.138 1.416 1.00 90.56 99 THR A O 1
ATOM 798 N N . SER A 1 100 ? 13.687 3.158 0.053 1.00 87.44 100 SER A N 1
ATOM 799 C CA . SER A 1 100 ? 14.388 2.816 -1.185 1.00 87.44 100 SER A CA 1
ATOM 800 C C . SER A 1 100 ? 14.132 3.871 -2.271 1.00 87.44 100 SER A C 1
ATOM 802 O O . SER A 1 100 ? 13.192 3.740 -3.061 1.00 87.44 100 SER A O 1
ATOM 804 N N . PRO A 1 101 ? 14.978 4.919 -2.354 1.00 84.00 101 PRO A N 1
ATOM 805 C CA . PRO A 1 101 ? 14.817 6.012 -3.317 1.00 84.00 101 PRO A CA 1
ATOM 806 C C . PRO A 1 101 ? 14.765 5.523 -4.767 1.00 84.00 101 PRO A C 1
ATOM 808 O O . PRO A 1 101 ? 13.978 6.019 -5.570 1.00 84.00 101 PRO A O 1
ATOM 811 N N . GLU A 1 102 ? 15.576 4.509 -5.073 1.00 84.81 102 GLU A N 1
ATOM 812 C CA . GLU A 1 102 ? 15.675 3.899 -6.396 1.00 84.81 102 GLU A CA 1
ATOM 813 C C . GLU A 1 102 ? 14.402 3.167 -6.807 1.00 84.81 102 GLU A C 1
ATOM 815 O O . GLU A 1 102 ? 14.125 3.091 -7.999 1.00 84.81 102 GLU A O 1
ATOM 820 N N . SER A 1 103 ? 13.619 2.666 -5.846 1.00 80.00 103 SER A N 1
ATOM 821 C CA . SER A 1 103 ? 12.386 1.933 -6.144 1.00 80.00 103 SER A CA 1
ATOM 822 C C . SER A 1 103 ? 11.296 2.857 -6.669 1.00 80.00 103 SER A C 1
ATOM 824 O O . SER A 1 103 ? 10.415 2.404 -7.382 1.00 80.00 103 SER A O 1
ATOM 826 N N . LEU A 1 104 ? 11.346 4.168 -6.393 1.00 78.69 104 LEU A N 1
ATOM 827 C CA . LEU A 1 104 ? 10.286 5.099 -6.799 1.00 78.69 104 LEU A CA 1
ATOM 828 C C . LEU A 1 104 ? 10.007 5.066 -8.313 1.00 78.69 104 LEU A C 1
ATOM 830 O O . LEU A 1 104 ? 8.868 5.272 -8.723 1.00 78.69 104 LEU A O 1
ATOM 834 N N . LYS A 1 105 ? 11.018 4.754 -9.137 1.00 83.56 105 LYS A N 1
ATOM 835 C CA . LYS A 1 105 ? 10.864 4.586 -10.591 1.00 83.56 105 LYS A CA 1
ATOM 836 C C . LYS A 1 105 ? 9.934 3.426 -10.960 1.00 83.56 105 LYS A C 1
ATOM 838 O O . LYS A 1 105 ? 9.158 3.554 -11.901 1.00 83.56 105 LYS A O 1
ATOM 843 N N . ASP A 1 106 ? 9.961 2.345 -10.186 1.00 84.50 106 ASP A N 1
ATOM 844 C CA . ASP A 1 106 ? 9.147 1.148 -10.407 1.00 84.50 106 ASP A CA 1
ATOM 845 C C . ASP A 1 106 ? 7.682 1.386 -10.005 1.00 84.50 106 ASP A C 1
ATOM 847 O O . ASP A 1 106 ? 6.768 0.791 -10.572 1.00 84.50 106 ASP A O 1
ATOM 851 N N . PHE A 1 107 ? 7.447 2.326 -9.083 1.00 86.44 107 PHE A N 1
ATOM 852 C CA . PHE A 1 107 ? 6.115 2.744 -8.628 1.00 86.44 107 PHE A CA 1
ATOM 853 C C . PHE A 1 107 ? 5.640 4.057 -9.274 1.00 86.44 107 PHE A C 1
ATOM 855 O O . PHE A 1 107 ? 4.592 4.586 -8.896 1.00 86.44 107 PHE A O 1
ATOM 862 N N . ALA A 1 108 ? 6.377 4.590 -10.256 1.00 84.56 108 ALA A N 1
ATOM 863 C CA . ALA A 1 108 ? 6.083 5.873 -10.892 1.00 84.56 108 ALA A CA 1
ATOM 864 C C . ALA 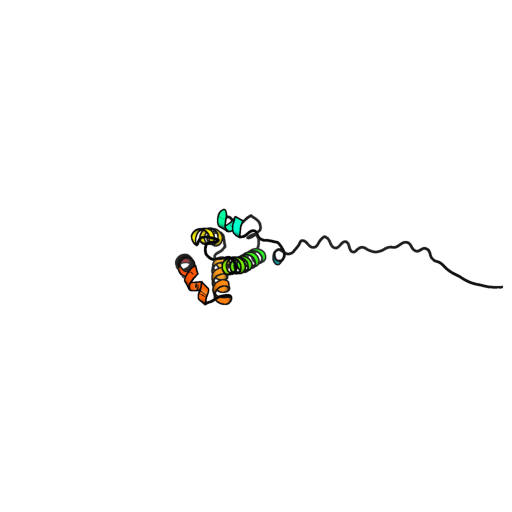A 1 108 ? 4.650 5.978 -11.458 1.00 84.56 108 ALA A C 1
ATOM 866 O O . ALA A 1 108 ? 4.024 7.016 -11.231 1.00 84.56 108 ALA A O 1
ATOM 867 N N . PRO A 1 109 ? 4.075 4.948 -12.120 1.00 85.88 109 PRO A N 1
ATOM 868 C CA . PRO A 1 109 ? 2.695 5.017 -12.603 1.00 85.88 109 PRO A CA 1
ATOM 869 C C . PRO A 1 109 ? 1.679 5.291 -11.487 1.00 85.88 109 PRO A C 1
ATOM 871 O O . PRO A 1 109 ? 0.797 6.129 -11.660 1.00 85.88 109 PRO A O 1
ATOM 874 N N . LEU A 1 110 ? 1.839 4.645 -10.325 1.00 86.50 110 LEU A N 1
ATOM 875 C CA . LEU A 1 110 ? 0.982 4.884 -9.162 1.00 86.50 110 LEU A CA 1
ATOM 876 C C . LEU A 1 110 ? 1.252 6.269 -8.571 1.00 86.50 110 LEU A C 1
ATOM 878 O O . LEU A 1 110 ? 0.321 7.035 -8.351 1.00 86.50 110 LEU A O 1
ATOM 882 N N . TYR A 1 111 ? 2.524 6.620 -8.371 1.00 84.50 111 TYR A N 1
ATOM 883 C CA . TYR A 1 111 ? 2.911 7.908 -7.795 1.00 84.50 111 TYR A CA 1
ATOM 884 C C . TYR A 1 111 ? 2.324 9.093 -8.572 1.00 84.50 111 TYR A C 1
ATOM 886 O O . TYR A 1 111 ? 1.715 9.979 -7.977 1.00 84.50 111 TYR A O 1
ATOM 894 N N . TYR A 1 112 ? 2.468 9.105 -9.899 1.00 82.94 112 TYR A N 1
ATOM 895 C CA . TYR A 1 112 ? 1.937 10.188 -10.725 1.00 82.94 112 TYR A CA 1
ATOM 896 C C . TYR A 1 112 ? 0.414 10.143 -10.857 1.00 82.94 112 TYR A C 1
ATOM 898 O O . TYR A 1 112 ? -0.197 11.209 -10.866 1.00 82.94 112 TYR A O 1
ATOM 906 N N . GLY A 1 113 ? -0.192 8.951 -10.914 1.00 82.31 113 GLY A N 1
ATOM 907 C CA . GLY A 1 113 ? -1.649 8.797 -10.920 1.00 82.31 113 GLY A CA 1
ATOM 908 C C . GLY A 1 113 ? -2.288 9.443 -9.691 1.00 82.31 113 GLY A C 1
ATOM 909 O O . GLY A 1 113 ? -3.089 10.364 -9.826 1.00 82.31 113 GLY A O 1
ATOM 910 N N . PHE A 1 114 ? -1.832 9.068 -8.496 1.00 80.62 114 PHE A N 1
ATOM 911 C CA . PHE A 1 114 ? -2.338 9.639 -7.247 1.00 80.62 114 PHE A CA 1
ATOM 912 C C . PHE A 1 114 ? -1.998 11.132 -7.098 1.00 80.62 114 PHE A C 1
ATOM 914 O O . PHE A 1 114 ? -2.842 11.930 -6.696 1.00 80.62 114 PHE A O 1
ATOM 921 N N . MET A 1 115 ? -0.787 11.569 -7.466 1.00 75.44 115 MET A N 1
ATOM 922 C CA . MET A 1 115 ? -0.419 12.995 -7.397 1.00 75.44 115 MET A CA 1
ATOM 923 C C . MET A 1 115 ? -1.222 13.881 -8.363 1.00 75.44 115 MET A C 1
ATOM 925 O O . MET A 1 115 ? -1.414 15.070 -8.087 1.00 75.44 115 MET A O 1
ATOM 929 N N . ALA A 1 116 ? -1.698 13.335 -9.484 1.00 72.88 116 ALA A N 1
ATOM 930 C CA . ALA A 1 116 ? -2.611 14.042 -10.377 1.00 72.88 116 ALA A CA 1
ATOM 931 C C . ALA A 1 116 ? -3.990 14.243 -9.727 1.00 72.88 116 ALA A C 1
ATOM 933 O O . ALA A 1 116 ? -4.555 15.331 -9.835 1.00 72.88 116 ALA A O 1
ATOM 934 N N . GLU A 1 117 ? -4.491 13.251 -8.988 1.00 67.56 117 GLU A N 1
ATOM 935 C CA . GLU A 1 117 ? -5.752 13.357 -8.241 1.00 67.56 117 GLU A CA 1
ATOM 936 C C . GLU A 1 117 ? -5.650 14.336 -7.060 1.00 67.56 117 GLU A C 1
ATOM 938 O O . GLU A 1 117 ? -6.573 15.114 -6.807 1.00 67.56 117 GLU A O 1
ATOM 943 N N . PHE A 1 118 ? -4.496 14.393 -6.387 1.00 64.31 118 PHE A N 1
ATOM 944 C CA . PHE A 1 118 ? -4.260 15.346 -5.296 1.00 64.31 118 PHE A CA 1
ATOM 945 C C . PHE A 1 118 ? -4.028 16.784 -5.746 1.00 64.31 118 PHE A C 1
ATOM 947 O O . PHE A 1 118 ? -4.258 17.698 -4.956 1.00 64.31 118 PHE A O 1
ATOM 954 N N . ASN A 1 119 ? -3.625 17.024 -6.996 1.00 53.84 119 ASN A N 1
ATOM 955 C CA . ASN A 1 119 ? -3.477 18.388 -7.511 1.00 53.84 119 ASN A CA 1
ATOM 956 C C . ASN A 1 119 ? -4.782 19.190 -7.383 1.00 53.84 119 ASN A C 1
ATOM 958 O O . ASN A 1 119 ? -4.742 20.368 -7.048 1.00 53.84 119 ASN A O 1
ATOM 962 N N . ALA A 1 120 ? -5.941 18.548 -7.555 1.00 51.91 120 ALA A N 1
ATOM 963 C CA . ALA A 1 120 ? -7.236 19.199 -7.357 1.00 51.91 120 ALA A CA 1
ATOM 964 C C . ALA A 1 120 ? -7.513 19.572 -5.884 1.00 51.91 120 ALA A C 1
ATOM 966 O O . ALA A 1 120 ? -8.214 20.545 -5.621 1.00 51.91 120 ALA A O 1
ATOM 967 N N . LEU A 1 121 ? -6.944 18.830 -4.928 1.00 49.72 121 LEU A N 1
ATOM 968 C CA . LEU A 1 121 ? -7.110 19.041 -3.483 1.00 49.72 121 LEU A CA 1
ATOM 969 C C . LEU A 1 121 ? -6.067 19.993 -2.874 1.00 49.72 121 LEU A C 1
ATOM 971 O O . LEU A 1 121 ? -6.266 20.476 -1.765 1.00 49.72 121 LEU A O 1
ATOM 975 N N . LEU A 1 122 ? -4.958 20.261 -3.569 1.00 47.16 122 LEU A N 1
ATOM 976 C CA . LEU A 1 122 ? -3.897 21.169 -3.107 1.00 47.16 122 LEU A CA 1
ATOM 977 C C . LEU A 1 122 ? -4.172 22.651 -3.425 1.00 47.16 122 LEU A C 1
ATOM 979 O O . LEU A 1 122 ? -3.472 23.515 -2.898 1.00 47.16 122 LEU A O 1
ATOM 983 N N . PHE A 1 123 ? -5.169 22.948 -4.266 1.00 47.25 123 PHE A N 1
ATOM 984 C CA . PHE A 1 123 ? -5.506 24.310 -4.710 1.00 47.25 123 PHE A CA 1
ATOM 985 C C . PHE A 1 123 ? -6.959 24.738 -4.426 1.00 47.25 123 PHE A C 1
ATOM 987 O O . PHE A 1 123 ? -7.401 25.750 -4.974 1.00 47.25 123 PHE A O 1
ATOM 994 N N . THR A 1 124 ? -7.693 24.009 -3.578 1.00 41.41 124 THR A N 1
ATOM 995 C CA . THR A 1 124 ? -9.000 24.432 -3.036 1.00 41.41 124 THR A CA 1
ATOM 996 C C . THR A 1 124 ? -8.914 24.715 -1.547 1.00 41.41 124 THR A C 1
ATOM 998 O O . THR A 1 124 ? -9.768 25.506 -1.088 1.00 41.41 124 THR A O 1
#

Foldseek 3Di:
DDDDDDDDDDPDPPPPPCPPPPPPPLLPDDDPVLVCLVVLDDDPPCQPDPVSLLSVLLVNLVVVVPDDPPSHDLVSVLSNLVPHDLVSNVSNLVNNCVVPVPCCVVNVVVVVVSVVVCVVVVPD

Mean predicted aligned error: 11.66 Å

pLDDT: mean 79.49, std 18.7, range [38.84, 96.19]

Nearest PDB structures (foldseek):
  5x9g-assembly1_A  TM=4.491E-01  e=1.168E+00  Thermus thermophilus HB8
  6aby-assembly1_B  TM=2.787E-01  e=8.756E+00  Metallosphaera sedula DSM 5348

Sequence (124 aa):
MGTILDRHHTPAEQWMDSSPPTSVPFAAQAVPFQEFLETGKIPEGFLSSDYVAQQFVERLVHYVLSVPSGSYTMAQLGHVLEQLDPRHQVFFFKRLKETSPESLKDFAPLYYGFMAEFNALLFT

Radius of gyration: 25.33 Å; Cα contacts (8 Å, |Δi|>4): 63; chains: 1; bounding box: 28×49×93 Å

Solvent-accessible surface area (backbone atoms only — not comparable to full-atom values): 7855 Å² total; per-residue (Å²): 134,89,78,91,81,90,81,88,88,76,82,84,83,73,78,72,79,76,67,69,81,74,72,76,52,75,89,76,52,89,75,69,57,67,58,26,35,74,70,37,48,79,64,90,65,51,70,72,41,72,70,46,33,51,52,49,38,56,49,47,46,54,46,70,73,67,54,64,90,76,80,66,52,73,66,29,51,46,44,43,45,71,73,44,57,71,70,52,44,53,46,36,55,51,50,38,40,73,76,38,60,78,52,45,70,82,45,37,73,59,54,52,54,55,51,58,63,44,52,67,69,76,76,110